Protein AF-A0A1I4F5J3-F1 (afdb_monomer_lite)

Organism: NCBI:txid414703

pLDDT: mean 77.35, std 15.07, range [47.09, 97.69]

Radius of gyration: 25.6 Å; chains: 1; bounding box: 55×47×54 Å

Structure (mmCIF, N/CA/C/O backbone):
data_AF-A0A1I4F5J3-F1
#
_entry.id   AF-A0A1I4F5J3-F1
#
loop_
_atom_site.group_PDB
_atom_site.id
_atom_site.type_symbol
_atom_site.label_atom_id
_atom_site.label_alt_id
_atom_site.label_comp_id
_atom_site.label_asym_id
_atom_site.label_entity_id
_atom_site.label_seq_id
_atom_site.pdbx_PDB_ins_code
_atom_site.Cartn_x
_atom_site.Cartn_y
_atom_site.Cartn_z
_atom_site.occupancy
_atom_site.B_iso_or_equiv
_atom_site.auth_seq_id
_atom_site.auth_comp_id
_atom_site.auth_asym_id
_atom_site.auth_atom_id
_atom_site.pdbx_PDB_model_num
ATOM 1 N N . MET A 1 1 ? 19.695 -21.573 -7.665 1.00 47.09 1 MET A N 1
ATOM 2 C CA . MET A 1 1 ? 18.519 -21.424 -8.546 1.00 47.09 1 MET A CA 1
ATOM 3 C C . MET A 1 1 ? 18.504 -19.971 -8.977 1.00 47.09 1 MET A C 1
ATOM 5 O O . M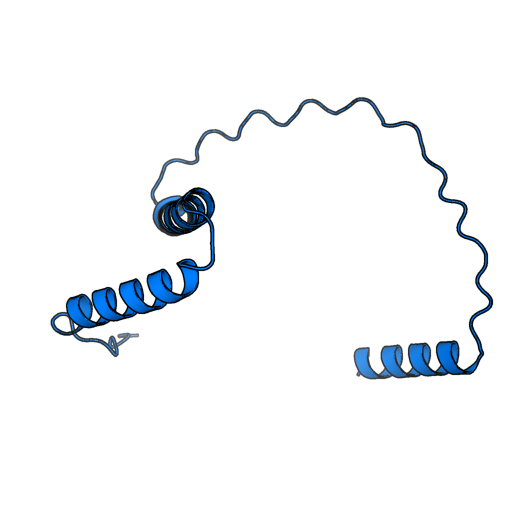ET A 1 1 ? 18.420 -19.122 -8.100 1.00 47.09 1 MET A O 1
ATOM 9 N N . ASN A 1 2 ? 18.729 -19.677 -10.257 1.00 57.09 2 ASN A N 1
ATOM 10 C CA . ASN A 1 2 ? 18.666 -18.301 -10.743 1.00 57.09 2 ASN A CA 1
ATOM 11 C C . ASN A 1 2 ? 17.184 -18.005 -10.991 1.00 57.09 2 ASN A C 1
ATOM 13 O O . ASN A 1 2 ? 16.585 -18.620 -11.868 1.00 57.09 2 ASN A O 1
ATOM 17 N N . VAL A 1 3 ? 16.565 -17.188 -10.140 1.00 68.88 3 VAL A N 1
ATOM 18 C CA . VAL A 1 3 ? 15.176 -16.769 -10.345 1.00 68.88 3 VAL A CA 1
ATOM 19 C C . VAL A 1 3 ? 15.242 -15.632 -11.349 1.00 68.88 3 VAL A C 1
ATOM 21 O O . VAL A 1 3 ? 15.550 -14.500 -10.985 1.00 68.88 3 VAL A O 1
ATOM 24 N N . GLU A 1 4 ? 15.054 -15.949 -12.625 1.00 76.25 4 GLU A N 1
ATOM 25 C CA . GLU A 1 4 ? 14.921 -14.915 -13.644 1.00 76.25 4 GLU A CA 1
ATOM 26 C C . GLU A 1 4 ? 13.669 -14.099 -13.315 1.00 76.25 4 GLU A C 1
ATOM 28 O O . GLU A 1 4 ? 12.566 -14.638 -13.188 1.00 76.25 4 GLU A O 1
ATOM 33 N N . SER A 1 5 ? 13.859 -12.801 -13.076 1.00 76.31 5 SER A N 1
ATOM 34 C CA . SER A 1 5 ? 12.750 -11.875 -12.890 1.00 76.31 5 SER A CA 1
ATOM 35 C C . SER A 1 5 ? 11.970 -11.795 -14.195 1.00 76.31 5 SER A C 1
ATOM 37 O O . SER A 1 5 ? 12.545 -11.548 -15.251 1.00 76.31 5 SER A O 1
ATOM 39 N N . TRP A 1 6 ? 10.653 -11.963 -14.113 1.00 84.44 6 TRP A N 1
ATOM 40 C CA . TRP A 1 6 ? 9.742 -11.837 -15.255 1.00 84.44 6 TRP A CA 1
ATOM 41 C C . TRP A 1 6 ? 9.501 -10.369 -15.646 1.00 84.44 6 TRP A C 1
ATOM 43 O O . TRP A 1 6 ? 8.724 -10.089 -16.550 1.00 84.44 6 TRP A O 1
ATOM 53 N N . ILE A 1 7 ? 10.134 -9.439 -14.928 1.00 88.44 7 ILE A N 1
ATOM 54 C CA . ILE A 1 7 ? 10.055 -7.994 -15.121 1.00 88.44 7 ILE A CA 1
ATOM 55 C C . ILE A 1 7 ? 11.481 -7.467 -15.254 1.00 88.44 7 ILE A C 1
ATOM 57 O O . ILE A 1 7 ? 12.325 -7.748 -14.391 1.00 88.44 7 ILE A O 1
ATOM 61 N N . THR A 1 8 ? 11.744 -6.699 -16.309 1.00 88.88 8 THR A N 1
ATOM 62 C CA . THR A 1 8 ? 13.035 -6.025 -16.494 1.00 88.88 8 THR A CA 1
ATOM 63 C C . THR A 1 8 ? 13.165 -4.789 -15.596 1.00 88.88 8 THR A C 1
ATOM 65 O O . THR A 1 8 ? 12.183 -4.232 -15.092 1.00 88.88 8 THR A O 1
ATOM 68 N N . VAL A 1 9 ? 14.399 -4.333 -15.373 1.00 90.69 9 VAL A N 1
ATOM 69 C CA . VAL A 1 9 ? 14.670 -3.141 -14.549 1.00 90.69 9 VAL A CA 1
ATOM 70 C C . VAL A 1 9 ? 14.058 -1.895 -15.194 1.00 90.69 9 VAL A C 1
ATOM 72 O O . VAL A 1 9 ? 13.542 -1.019 -14.504 1.00 90.69 9 VAL A O 1
ATOM 75 N N . GLU A 1 10 ? 14.051 -1.854 -16.521 1.00 93.00 10 GLU A N 1
ATOM 76 C CA . GLU A 1 10 ? 13.500 -0.789 -17.346 1.00 93.00 10 GLU A CA 1
ATOM 77 C C . GLU A 1 10 ? 11.964 -0.736 -17.276 1.00 93.00 10 GLU A C 1
ATOM 79 O O . GLU A 1 10 ? 11.387 0.351 -17.248 1.00 93.00 10 GLU A O 1
ATOM 84 N N . GLU A 1 11 ? 11.292 -1.889 -17.191 1.00 93.31 11 GLU A N 1
ATOM 85 C CA . GLU A 1 11 ? 9.827 -1.975 -17.058 1.00 93.31 11 GLU A CA 1
ATOM 86 C C . GLU A 1 11 ? 9.333 -1.684 -15.636 1.00 93.31 11 GLU A C 1
ATOM 88 O O . GLU A 1 11 ? 8.205 -1.221 -15.440 1.00 93.31 11 GLU A O 1
ATOM 93 N N . THR A 1 12 ? 10.181 -1.931 -14.636 1.00 92.69 12 THR A N 1
ATOM 94 C CA . THR A 1 12 ? 9.861 -1.768 -13.212 1.00 92.69 12 THR A CA 1
ATOM 95 C C . THR A 1 12 ? 9.195 -0.423 -12.868 1.00 92.69 12 THR A C 1
ATOM 97 O O . THR A 1 12 ? 8.140 -0.455 -12.228 1.00 92.69 12 THR A O 1
ATOM 100 N N . PRO A 1 13 ? 9.716 0.760 -13.263 1.00 94.38 13 PRO A N 1
ATOM 101 C CA . PRO A 1 13 ? 9.088 2.037 -12.910 1.00 94.38 13 PRO A CA 1
ATOM 102 C C . PRO A 1 13 ? 7.688 2.208 -13.513 1.00 94.38 13 PRO A C 1
ATOM 104 O O . PRO A 1 13 ? 6.785 2.699 -12.835 1.00 94.38 13 PRO A O 1
ATOM 107 N N . ALA A 1 14 ? 7.482 1.772 -14.759 1.00 94.62 14 ALA A N 1
ATOM 108 C CA . ALA A 1 14 ? 6.186 1.875 -15.425 1.00 94.62 14 ALA A CA 1
ATOM 109 C C . ALA A 1 14 ? 5.142 0.967 -14.758 1.00 94.62 14 ALA A C 1
ATOM 111 O O . ALA A 1 14 ? 4.021 1.395 -14.477 1.00 94.62 14 ALA A O 1
ATOM 112 N N . LEU A 1 1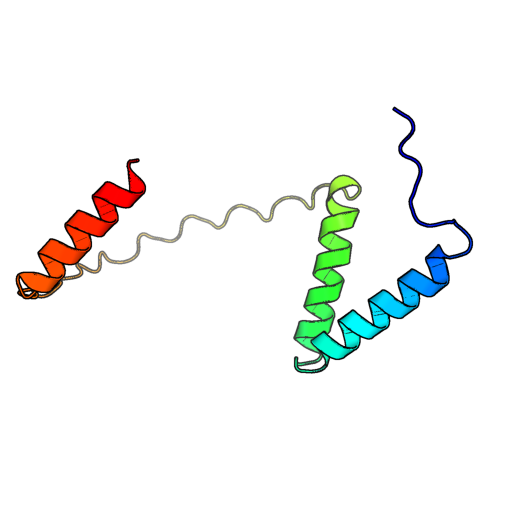5 ? 5.528 -0.269 -14.432 1.00 95.25 15 LEU A N 1
ATOM 113 C CA . LEU A 1 15 ? 4.660 -1.214 -13.732 1.00 95.25 15 LEU A CA 1
ATOM 114 C C . LEU A 1 15 ? 4.359 -0.767 -12.298 1.00 95.25 15 LEU A C 1
ATOM 116 O O . LEU A 1 15 ? 3.223 -0.904 -11.844 1.00 95.25 15 LEU A O 1
ATOM 120 N N . ALA A 1 16 ? 5.336 -0.187 -11.595 1.00 94.25 16 ALA A N 1
ATOM 121 C CA . ALA A 1 16 ? 5.131 0.364 -10.259 1.00 94.25 16 ALA A CA 1
ATOM 122 C C . ALA A 1 16 ? 4.109 1.512 -10.270 1.00 94.25 16 ALA A C 1
ATOM 124 O O . ALA A 1 16 ? 3.223 1.551 -9.413 1.00 94.25 16 ALA A O 1
ATOM 125 N N . GLN A 1 17 ? 4.188 2.404 -11.262 1.00 96.75 17 GLN A N 1
ATOM 126 C CA . GLN A 1 17 ? 3.221 3.487 -11.433 1.00 96.75 17 GLN A CA 1
ATOM 127 C C . GLN A 1 17 ? 1.816 2.948 -11.729 1.00 96.75 17 GLN A C 1
ATOM 129 O O . GLN A 1 17 ? 0.863 3.310 -11.039 1.00 96.75 17 GLN A O 1
ATOM 134 N N . ALA A 1 18 ? 1.689 2.022 -12.684 1.00 97.12 18 ALA A N 1
ATOM 135 C CA . ALA A 1 18 ? 0.405 1.408 -13.023 1.00 97.12 18 ALA A CA 1
ATOM 136 C C . ALA A 1 18 ? -0.224 0.681 -11.820 1.00 97.12 18 ALA A C 1
ATOM 138 O O . ALA A 1 18 ? -1.422 0.805 -11.553 1.00 97.12 18 ALA A O 1
ATOM 139 N N . ALA A 1 19 ? 0.589 -0.037 -11.040 1.00 95.62 19 ALA A N 1
ATOM 140 C CA . ALA A 1 19 ? 0.140 -0.688 -9.815 1.00 95.62 19 ALA A CA 1
ATOM 141 C C . ALA A 1 19 ? -0.329 0.335 -8.770 1.00 95.62 19 ALA A C 1
ATOM 143 O O . ALA A 1 19 ? -1.379 0.148 -8.150 1.00 95.62 19 ALA A O 1
ATOM 144 N N . ARG A 1 20 ? 0.414 1.435 -8.588 1.00 94.94 20 ARG A N 1
ATOM 145 C CA . ARG A 1 20 ? 0.046 2.506 -7.656 1.00 94.94 20 ARG A CA 1
ATOM 146 C C . ARG A 1 20 ? -1.304 3.118 -8.018 1.00 94.94 20 ARG A C 1
ATOM 148 O O . ARG A 1 20 ? -2.150 3.251 -7.138 1.00 94.94 20 ARG A O 1
ATOM 155 N N . GLU A 1 21 ? -1.522 3.436 -9.288 1.00 97.50 21 GLU A N 1
ATOM 156 C CA . GLU A 1 21 ? -2.780 4.004 -9.784 1.00 97.50 21 GLU A CA 1
ATOM 157 C C . GLU A 1 21 ? -3.963 3.053 -9.584 1.00 97.50 21 GLU A C 1
ATOM 159 O O . GLU A 1 21 ? -5.011 3.466 -9.085 1.00 97.50 21 GLU A O 1
ATOM 164 N N . ALA A 1 22 ? -3.789 1.764 -9.893 1.00 97.69 22 ALA A N 1
ATOM 165 C CA . ALA A 1 22 ? -4.823 0.755 -9.681 1.00 97.69 22 ALA A CA 1
ATOM 166 C C . ALA A 1 22 ? -5.213 0.626 -8.197 1.00 97.69 22 ALA A C 1
ATOM 168 O O . ALA A 1 22 ? -6.397 0.514 -7.859 1.00 97.69 22 ALA A O 1
ATOM 169 N N . ILE A 1 23 ? -4.225 0.681 -7.297 1.00 96.19 23 ILE A N 1
ATOM 170 C CA . ILE A 1 23 ? -4.462 0.651 -5.850 1.00 96.19 23 ILE A CA 1
ATOM 171 C C . ILE A 1 23 ? -5.181 1.928 -5.399 1.00 96.19 23 ILE A C 1
ATOM 173 O O . ILE A 1 23 ? -6.201 1.835 -4.716 1.00 96.19 23 ILE A O 1
ATOM 177 N N . GLU A 1 24 ? -4.710 3.111 -5.803 1.00 95.69 24 GLU A N 1
ATOM 178 C CA . GLU A 1 24 ? -5.336 4.397 -5.460 1.00 95.69 24 GLU A CA 1
ATOM 179 C C . GLU A 1 24 ? -6.792 4.472 -5.938 1.00 95.69 24 GLU A C 1
ATOM 181 O O . GLU A 1 24 ? -7.677 4.858 -5.171 1.00 95.69 24 GLU A O 1
ATOM 186 N N . ALA A 1 25 ? -7.082 4.007 -7.157 1.00 97.50 25 ALA A N 1
ATOM 187 C CA . ALA A 1 25 ? -8.444 3.938 -7.682 1.00 97.50 25 ALA A CA 1
ATOM 188 C C . ALA A 1 25 ? -9.358 3.069 -6.801 1.00 97.50 25 ALA A C 1
ATOM 190 O O . ALA A 1 25 ? -10.512 3.418 -6.543 1.00 97.50 25 ALA A O 1
ATOM 191 N N . ARG A 1 26 ? -8.843 1.948 -6.277 1.00 96.56 26 ARG A N 1
ATOM 192 C CA . ARG A 1 26 ? -9.603 1.079 -5.367 1.00 96.56 26 ARG A CA 1
ATOM 193 C C . ARG A 1 26 ? -9.764 1.682 -3.976 1.00 96.56 26 ARG A C 1
ATOM 195 O O . ARG A 1 26 ? -10.77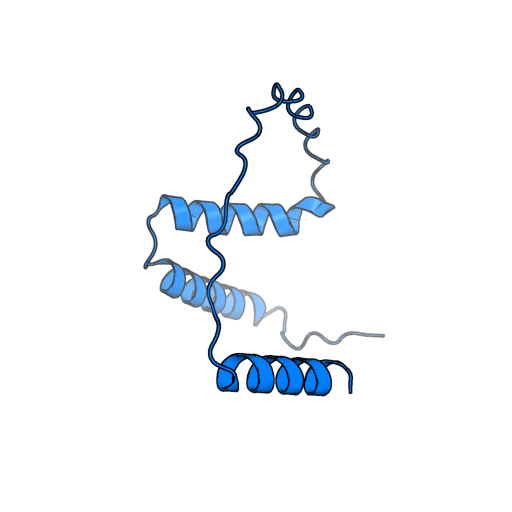7 1.429 -3.316 1.00 96.56 26 ARG A O 1
ATOM 202 N N . LEU A 1 27 ? -8.774 2.447 -3.531 1.00 96.12 27 LEU A N 1
ATOM 203 C CA . LEU A 1 27 ? -8.766 3.127 -2.244 1.00 96.12 27 LEU A CA 1
ATOM 204 C C . LEU A 1 27 ? -9.650 4.376 -2.228 1.00 96.12 27 LEU A C 1
ATOM 206 O O . LEU A 1 27 ? -10.129 4.740 -1.159 1.00 96.12 27 LEU A O 1
ATOM 210 N N . ALA A 1 28 ? -9.927 4.989 -3.382 1.00 95.31 28 ALA A N 1
ATOM 211 C CA . ALA A 1 28 ? -10.707 6.223 -3.507 1.00 95.31 28 ALA A CA 1
ATOM 212 C C . ALA A 1 28 ? -12.102 6.169 -2.851 1.00 95.31 28 ALA A C 1
ATOM 214 O O . ALA A 1 28 ? -12.631 7.201 -2.447 1.00 95.31 28 ALA A O 1
ATOM 215 N N . ARG A 1 29 ? -12.682 4.971 -2.687 1.00 96.12 29 ARG A N 1
ATOM 216 C CA . ARG A 1 29 ? -13.955 4.758 -1.970 1.00 96.12 29 ARG A CA 1
ATOM 217 C C . ARG A 1 29 ? -13.869 4.949 -0.450 1.00 96.12 29 ARG A C 1
ATOM 219 O O . ARG A 1 29 ? -14.902 4.962 0.211 1.00 96.12 29 ARG A O 1
ATOM 226 N N . PHE A 1 30 ? -12.664 5.027 0.109 1.00 96.12 30 PHE A N 1
ATOM 227 C CA . PHE A 1 30 ? -12.434 5.146 1.544 1.00 96.12 30 PHE A CA 1
ATOM 228 C C . PHE A 1 30 ? -12.069 6.583 1.952 1.00 96.12 30 PHE A C 1
ATOM 230 O O . PHE A 1 30 ? -11.458 7.326 1.174 1.00 96.12 30 PHE A O 1
ATOM 237 N N . PRO A 1 31 ? -12.376 6.977 3.203 1.00 96.69 31 PRO A N 1
ATOM 238 C CA . PRO A 1 31 ? -11.916 8.242 3.765 1.00 96.69 31 PRO A CA 1
ATOM 239 C C . PRO A 1 31 ? -10.392 8.381 3.695 1.00 96.69 31 PRO A C 1
ATOM 241 O O . PRO A 1 31 ? -9.671 7.388 3.796 1.00 96.69 31 PRO A O 1
ATOM 244 N N . VAL A 1 32 ? -9.900 9.621 3.595 1.00 93.69 32 VAL A N 1
ATOM 245 C CA . VAL A 1 32 ? -8.458 9.950 3.538 1.00 93.69 32 VAL A CA 1
ATOM 246 C C . VAL A 1 32 ? -7.674 9.217 4.634 1.00 93.69 32 VAL A C 1
ATOM 248 O O . VAL A 1 32 ? -6.741 8.486 4.328 1.00 93.69 32 VAL A O 1
ATOM 251 N N . ALA A 1 33 ? -8.149 9.276 5.882 1.00 94.25 33 ALA A N 1
ATOM 252 C CA . ALA A 1 33 ? -7.493 8.629 7.019 1.00 94.25 33 ALA A CA 1
ATOM 253 C C . ALA A 1 33 ? -7.311 7.105 6.859 1.00 94.25 33 ALA A C 1
ATOM 255 O O . ALA A 1 33 ? -6.315 6.548 7.311 1.00 94.25 33 ALA A O 1
ATOM 256 N N . GLN A 1 34 ? -8.254 6.414 6.207 1.00 94.44 34 GLN A N 1
ATOM 257 C CA . GLN A 1 34 ? -8.139 4.972 5.962 1.00 94.44 34 GLN A CA 1
ATOM 258 C C . GLN A 1 34 ? -7.176 4.663 4.811 1.00 94.44 34 GLN A C 1
ATOM 260 O O . GLN A 1 34 ? -6.472 3.654 4.862 1.00 94.44 34 GLN A O 1
ATOM 265 N N . ARG A 1 35 ? -7.105 5.534 3.796 1.00 95.19 35 ARG A N 1
ATOM 266 C CA . ARG A 1 35 ? -6.120 5.421 2.710 1.00 95.19 35 ARG A CA 1
ATOM 267 C C . ARG A 1 35 ? -4.697 5.605 3.233 1.00 95.19 35 ARG A C 1
ATOM 269 O O . ARG A 1 35 ? -3.821 4.802 2.918 1.00 95.19 35 ARG A O 1
ATOM 276 N N . ASP A 1 36 ? -4.492 6.593 4.099 1.00 93.94 36 ASP A N 1
ATOM 277 C CA . ASP A 1 36 ? -3.198 6.838 4.739 1.00 93.94 36 ASP A CA 1
ATOM 278 C C . ASP A 1 36 ? -2.797 5.672 5.648 1.00 93.94 36 ASP A C 1
ATOM 280 O O . ASP A 1 36 ? -1.662 5.194 5.591 1.00 93.94 36 ASP A O 1
ATOM 284 N N . ALA A 1 37 ? -3.744 5.148 6.436 1.00 94.94 37 ALA A N 1
ATOM 285 C CA . ALA A 1 37 ? -3.515 3.975 7.276 1.00 94.94 37 ALA A CA 1
ATOM 286 C C . ALA A 1 37 ? -3.126 2.735 6.454 1.00 94.94 37 ALA A C 1
ATOM 288 O O . ALA A 1 37 ? -2.227 1.990 6.853 1.00 94.94 37 ALA A O 1
ATOM 289 N N . PHE A 1 38 ? -3.754 2.524 5.291 1.00 95.06 38 PHE A N 1
ATOM 290 C CA . PHE A 1 38 ? -3.378 1.452 4.372 1.00 95.06 38 PHE A CA 1
ATOM 291 C C . PHE A 1 38 ? -1.918 1.590 3.922 1.00 95.06 38 PHE A C 1
ATOM 293 O O . PHE A 1 38 ? -1.140 0.647 4.079 1.00 95.06 38 PHE A O 1
ATOM 300 N N . TRP A 1 39 ? -1.501 2.763 3.442 1.00 93.31 39 TRP A N 1
ATOM 301 C CA . TRP A 1 39 ? -0.123 2.958 2.980 1.00 93.31 39 TRP A CA 1
ATOM 302 C C . TRP A 1 39 ? 0.905 2.859 4.105 1.00 93.31 39 TRP A C 1
ATOM 304 O O . TRP A 1 39 ? 1.945 2.221 3.929 1.00 93.31 39 TRP A O 1
ATOM 314 N N . ALA A 1 40 ? 0.587 3.395 5.284 1.00 91.81 40 ALA A N 1
ATOM 315 C CA . ALA A 1 40 ? 1.409 3.227 6.475 1.00 91.81 40 ALA A CA 1
ATOM 316 C C . ALA A 1 40 ? 1.581 1.744 6.843 1.00 91.81 40 ALA A C 1
ATOM 318 O O . ALA A 1 40 ? 2.670 1.331 7.245 1.00 91.81 40 ALA A O 1
ATOM 319 N N . SER A 1 41 ? 0.538 0.923 6.668 1.00 91.94 41 SER A N 1
ATOM 320 C CA . SER A 1 41 ? 0.612 -0.517 6.925 1.00 91.94 41 SER A CA 1
ATOM 321 C C . SER A 1 41 ? 1.547 -1.245 5.957 1.00 91.94 41 SER A C 1
ATOM 323 O O . SER A 1 41 ? 2.305 -2.101 6.406 1.00 91.94 41 SER A O 1
ATOM 325 N N . ILE A 1 42 ? 1.567 -0.870 4.671 1.00 91.12 42 ILE A N 1
ATOM 326 C CA . ILE A 1 42 ? 2.476 -1.459 3.675 1.00 91.12 42 ILE A CA 1
ATOM 327 C C . ILE A 1 42 ? 3.926 -1.124 4.016 1.00 91.12 42 ILE A C 1
ATOM 329 O O . ILE A 1 42 ? 4.755 -2.028 4.117 1.00 91.12 42 ILE A O 1
ATOM 333 N N . VAL A 1 43 ? 4.218 0.159 4.259 1.00 88.25 43 VAL A N 1
ATOM 334 C CA . VAL A 1 43 ? 5.561 0.610 4.658 1.00 88.25 43 VAL A CA 1
ATOM 335 C C . VAL A 1 43 ? 6.001 -0.112 5.924 1.00 88.25 43 VAL A C 1
ATOM 337 O O . VAL A 1 43 ? 7.114 -0.628 5.991 1.00 88.25 43 VAL A O 1
ATOM 340 N N . LYS A 1 44 ? 5.108 -0.207 6.916 1.00 84.19 44 LYS A N 1
ATOM 341 C CA . LYS A 1 44 ? 5.377 -0.945 8.145 1.00 84.19 44 LYS A CA 1
ATOM 342 C C . LYS A 1 44 ? 5.680 -2.408 7.848 1.00 84.19 44 LYS A C 1
ATOM 344 O O . LYS A 1 44 ? 6.727 -2.870 8.271 1.00 84.19 44 LYS A O 1
ATOM 349 N N . ALA A 1 45 ? 4.814 -3.137 7.151 1.00 85.31 45 ALA A N 1
ATOM 350 C CA . ALA A 1 45 ? 4.959 -4.576 6.938 1.00 85.31 45 ALA A CA 1
ATOM 351 C C . ALA A 1 45 ? 6.257 -4.934 6.200 1.00 85.31 45 ALA A C 1
ATOM 353 O O . ALA A 1 45 ? 6.982 -5.820 6.648 1.00 85.31 45 ALA A O 1
ATOM 354 N N . TYR A 1 46 ? 6.588 -4.204 5.132 1.00 83.56 46 TYR A N 1
ATOM 355 C CA . TYR A 1 46 ? 7.797 -4.464 4.347 1.00 83.56 46 TYR A CA 1
ATOM 356 C C . TYR A 1 46 ? 9.085 -4.019 5.047 1.00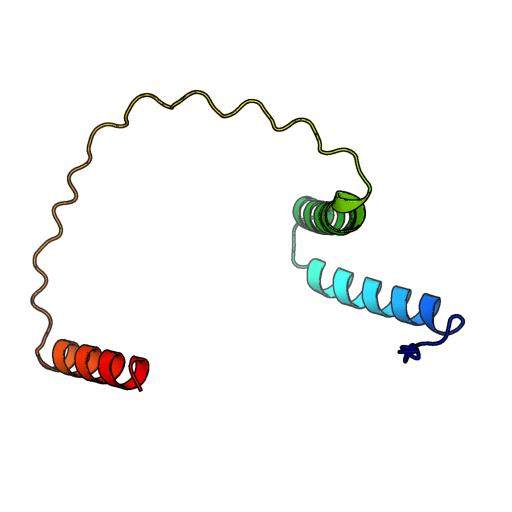 83.56 46 TYR A C 1
ATOM 358 O O . TYR A 1 46 ? 10.098 -4.703 4.931 1.00 83.56 46 TYR A O 1
ATOM 366 N N . ASN A 1 47 ? 9.051 -2.931 5.824 1.00 82.19 47 ASN A N 1
ATOM 367 C CA . ASN A 1 47 ? 10.227 -2.465 6.565 1.00 82.19 47 ASN A CA 1
ATOM 368 C C . ASN A 1 47 ? 10.347 -3.083 7.966 1.00 82.19 47 ASN A C 1
ATOM 370 O O . ASN A 1 47 ? 11.378 -2.919 8.601 1.00 82.19 47 ASN A O 1
ATOM 374 N N . THR A 1 48 ? 9.338 -3.803 8.471 1.00 76.94 48 THR A N 1
ATOM 375 C CA . THR A 1 48 ? 9.373 -4.488 9.782 1.00 76.94 48 THR A CA 1
ATOM 376 C C . THR A 1 48 ? 10.599 -5.389 9.971 1.00 76.94 48 THR A C 1
ATOM 378 O O . THR A 1 48 ? 11.184 -5.307 11.044 1.00 76.94 48 THR A O 1
ATOM 381 N N . PRO A 1 49 ? 11.032 -6.218 8.997 1.00 75.56 49 PRO A N 1
ATOM 382 C CA . PRO A 1 49 ? 12.245 -7.023 9.168 1.00 75.56 49 PRO A CA 1
ATOM 383 C C . PRO A 1 49 ? 13.545 -6.201 9.206 1.00 75.56 49 PRO A C 1
ATOM 385 O O . PRO A 1 49 ? 14.570 -6.732 9.623 1.00 75.56 49 PRO A O 1
ATOM 388 N N . TYR A 1 50 ? 13.513 -4.932 8.784 1.00 76.44 50 TYR A N 1
ATOM 389 C CA . TYR A 1 50 ? 14.678 -4.038 8.729 1.00 76.44 50 TYR A CA 1
ATOM 390 C C . TYR A 1 50 ? 14.659 -2.930 9.792 1.00 76.44 50 TYR A C 1
ATOM 392 O O . TYR A 1 50 ? 15.695 -2.340 10.081 1.00 76.44 50 TYR A O 1
ATOM 400 N N . ASN A 1 51 ? 13.498 -2.639 10.374 1.00 70.88 51 ASN A N 1
ATOM 401 C CA . ASN A 1 51 ? 13.357 -1.729 11.499 1.00 70.88 51 ASN A CA 1
ATOM 402 C C . ASN A 1 51 ? 13.634 -2.483 12.800 1.00 70.88 51 ASN A C 1
ATOM 404 O O . ASN A 1 51 ? 13.134 -3.593 12.990 1.00 70.88 51 ASN A O 1
ATOM 408 N N . ASP A 1 52 ? 14.357 -1.850 13.727 1.00 68.88 52 ASP A N 1
ATOM 409 C CA . ASP A 1 52 ? 14.452 -2.357 15.094 1.00 68.88 52 ASP A CA 1
ATOM 410 C C . ASP A 1 52 ? 13.044 -2.631 15.636 1.00 68.88 52 ASP A C 1
ATOM 412 O O . ASP A 1 52 ? 12.133 -1.814 15.423 1.00 68.88 52 ASP A O 1
ATOM 416 N N . PRO A 1 53 ? 12.825 -3.762 16.336 1.00 67.75 53 PRO A N 1
ATOM 417 C CA . PRO A 1 53 ? 11.529 -4.045 16.914 1.00 67.75 53 PRO A CA 1
ATOM 418 C C . PRO A 1 53 ? 11.170 -2.876 17.823 1.00 67.75 53 PRO A C 1
ATOM 420 O O . PRO A 1 53 ? 11.821 -2.647 18.846 1.00 67.75 53 PRO A O 1
ATOM 423 N N . VAL A 1 54 ? 10.130 -2.125 17.441 1.00 65.88 54 VAL A N 1
ATOM 424 C CA . VAL A 1 54 ? 9.546 -1.102 18.306 1.00 65.88 54 VAL A CA 1
ATOM 425 C C . VAL A 1 54 ? 9.300 -1.803 19.629 1.00 65.88 54 VAL A C 1
ATOM 427 O O . VAL A 1 54 ? 8.563 -2.795 19.654 1.00 65.88 54 VAL A O 1
ATOM 430 N N . LYS A 1 55 ? 9.991 -1.357 20.692 1.00 61.41 55 LYS A N 1
ATOM 431 C CA . LYS A 1 55 ? 9.873 -1.936 22.034 1.00 61.41 55 LYS A CA 1
ATOM 432 C C . LYS A 1 55 ? 8.393 -2.190 22.266 1.00 61.41 55 LYS A C 1
ATOM 434 O O . LYS A 1 55 ? 7.610 -1.240 22.194 1.00 61.41 55 LYS A O 1
ATOM 439 N N . LYS A 1 56 ? 8.017 -3.468 22.425 1.00 61.06 56 LYS A N 1
ATOM 440 C CA . LYS A 1 56 ? 6.617 -3.861 22.609 1.00 61.06 56 LYS A CA 1
ATOM 441 C C . LYS A 1 56 ? 6.013 -2.884 23.620 1.00 61.06 56 LYS A C 1
ATOM 443 O O . LYS A 1 56 ? 6.628 -2.712 24.679 1.00 61.06 56 LYS A O 1
ATOM 448 N N . PRO A 1 57 ? 4.875 -2.229 23.314 1.00 61.34 57 PRO A N 1
ATOM 449 C CA . PRO A 1 57 ? 4.154 -1.499 24.340 1.00 61.34 57 PRO A CA 1
ATOM 450 C C . PRO A 1 57 ? 4.028 -2.444 25.531 1.00 61.34 57 PRO A C 1
ATOM 452 O O . PRO A 1 57 ? 3.738 -3.630 25.328 1.00 61.34 57 PRO A O 1
ATOM 455 N N . ALA A 1 58 ? 4.353 -1.956 26.731 1.00 64.38 58 ALA A N 1
ATOM 456 C CA . ALA A 1 58 ? 4.249 -2.757 27.942 1.00 64.38 58 ALA A CA 1
ATOM 457 C C . ALA A 1 58 ? 2.908 -3.495 27.911 1.00 64.38 58 ALA A C 1
ATOM 459 O O . ALA A 1 58 ? 1.887 -2.876 27.594 1.00 64.38 58 ALA A O 1
ATOM 460 N N . ALA A 1 59 ? 2.939 -4.813 28.141 1.00 68.81 59 ALA A N 1
ATOM 461 C CA . ALA A 1 59 ? 1.737 -5.632 28.109 1.00 68.81 59 ALA A CA 1
ATOM 462 C C . ALA A 1 59 ? 0.639 -4.910 28.906 1.00 68.81 59 ALA A C 1
ATOM 464 O O . ALA A 1 59 ? 0.934 -4.431 30.010 1.00 68.81 59 ALA A O 1
ATOM 465 N N . PRO A 1 60 ? -0.578 -4.754 28.348 1.00 67.69 60 PRO A N 1
ATOM 466 C CA . PRO A 1 60 ? -1.655 -4.109 29.078 1.00 67.69 60 PRO A CA 1
ATOM 467 C C . PRO A 1 60 ? -1.774 -4.808 30.430 1.00 67.69 60 PRO A C 1
ATOM 469 O O . PRO A 1 60 ? -1.762 -6.042 30.494 1.00 67.69 60 PRO A O 1
ATOM 472 N N . LYS A 1 61 ? -1.802 -4.020 31.514 1.00 72.06 61 LYS A N 1
ATOM 473 C CA . LYS A 1 61 ? -2.035 -4.560 32.857 1.00 72.06 61 LYS A CA 1
ATOM 474 C C . LYS A 1 61 ? -3.268 -5.466 32.783 1.00 72.06 61 LYS A C 1
ATOM 476 O O . LYS A 1 61 ? -4.218 -5.074 32.100 1.00 72.06 61 LYS A O 1
ATOM 481 N N . PRO A 1 62 ? -3.262 -6.640 33.441 1.00 69.44 62 PRO A N 1
ATOM 482 C CA . PRO A 1 62 ? -4.440 -7.490 33.497 1.00 69.44 62 PRO A CA 1
ATOM 483 C C . PRO A 1 62 ? -5.645 -6.629 33.871 1.00 69.44 62 PRO A C 1
ATOM 485 O O . PRO A 1 62 ? -5.627 -5.971 34.912 1.00 69.44 62 PRO A O 1
ATOM 488 N N . ALA A 1 63 ? -6.634 -6.561 32.980 1.00 69.94 63 ALA A N 1
ATOM 489 C CA . ALA A 1 63 ? -7.905 -5.955 33.326 1.00 69.94 63 ALA A CA 1
ATOM 490 C C . ALA A 1 63 ? -8.475 -6.754 34.501 1.00 69.94 63 ALA A C 1
ATOM 492 O O . ALA A 1 63 ? -8.383 -7.987 34.510 1.00 69.94 63 ALA A O 1
ATOM 493 N N . GLU A 1 64 ? -9.021 -6.054 35.495 1.00 73.88 64 GLU A N 1
ATOM 494 C CA . GLU A 1 64 ? -9.814 -6.692 36.542 1.00 73.88 64 GLU A CA 1
ATOM 495 C C . GLU A 1 64 ? -10.828 -7.651 35.903 1.00 73.88 64 GLU A C 1
ATOM 497 O O . GLU A 1 64 ? -11.363 -7.347 34.829 1.00 73.88 64 GLU A O 1
ATOM 502 N N . PRO A 1 65 ? -11.062 -8.827 36.511 1.00 66.94 65 PRO A N 1
ATOM 503 C CA . PRO A 1 65 ? -11.967 -9.808 35.943 1.00 66.94 65 PRO A CA 1
ATOM 504 C C . PRO A 1 65 ? -13.334 -9.158 35.733 1.00 66.94 65 PRO A C 1
ATOM 506 O O . PRO A 1 65 ? -13.980 -8.715 36.682 1.00 66.94 65 PRO A O 1
ATOM 509 N N . ALA A 1 66 ? -13.760 -9.095 34.470 1.00 67.31 66 ALA A N 1
ATOM 510 C CA . ALA A 1 66 ? -15.103 -8.666 34.121 1.00 67.31 66 ALA A CA 1
ATOM 511 C C . ALA A 1 66 ? -16.124 -9.546 34.867 1.00 67.31 66 ALA A C 1
ATOM 513 O O . ALA A 1 66 ? -15.868 -10.743 35.064 1.00 67.31 66 ALA A O 1
ATOM 514 N N . PRO A 1 67 ? -17.278 -8.993 35.283 1.00 71.19 67 PRO A N 1
ATOM 515 C CA . PRO A 1 67 ? -18.334 -9.798 35.877 1.00 71.19 67 PRO A CA 1
ATOM 516 C C . PRO A 1 67 ? -18.693 -10.942 34.924 1.00 71.19 67 PRO A C 1
ATOM 518 O O . PRO A 1 67 ? -18.854 -10.732 33.720 1.00 71.19 67 PRO A O 1
ATOM 521 N N . LYS A 1 68 ? -18.787 -12.164 35.460 1.00 65.38 68 LYS A N 1
ATOM 522 C CA . LYS A 1 68 ? -19.238 -13.333 34.700 1.00 65.38 68 LYS A CA 1
ATOM 523 C C . LYS A 1 68 ? -20.664 -13.064 34.223 1.00 65.38 68 LYS A C 1
ATOM 525 O O . LYS A 1 68 ? -21.595 -13.088 35.021 1.00 65.38 68 LYS A O 1
ATOM 530 N N . VAL A 1 69 ? -20.821 -12.785 32.933 1.00 66.94 69 VAL A N 1
ATOM 531 C CA . VAL A 1 69 ? -22.130 -12.759 32.279 1.00 66.94 69 VAL A CA 1
ATOM 532 C C . VAL A 1 69 ? -22.450 -14.195 31.893 1.00 66.94 69 VAL A C 1
ATOM 534 O O . VAL A 1 69 ? -21.825 -14.760 30.996 1.00 66.94 69 VAL A O 1
ATOM 537 N N . GLU A 1 70 ? -23.382 -14.805 32.616 1.00 64.69 70 GLU A N 1
ATOM 538 C CA . GLU A 1 70 ? -23.896 -16.131 32.295 1.00 64.69 70 GLU A CA 1
ATOM 539 C C . GLU A 1 70 ? -24.869 -15.995 31.118 1.00 64.69 70 GLU A C 1
ATOM 541 O O . GLU A 1 70 ? -25.961 -15.440 31.238 1.00 64.69 70 GLU A O 1
ATOM 546 N N . LEU A 1 71 ? -24.423 -16.425 29.938 1.00 52.50 71 LEU A N 1
ATOM 547 C CA . LEU A 1 71 ? -25.245 -16.473 28.733 1.00 52.50 71 LEU A CA 1
ATOM 548 C C . LEU A 1 71 ? -26.191 -17.670 28.843 1.00 52.50 71 LEU A C 1
ATOM 550 O O . LEU A 1 71 ? -25.836 -18.788 28.477 1.00 52.50 71 LEU A O 1
ATOM 554 N N . VAL A 1 72 ? -27.402 -17.427 29.341 1.00 64.44 72 VAL A N 1
ATOM 555 C CA . VAL A 1 72 ? -28.503 -18.390 29.237 1.00 64.44 72 VAL A CA 1
ATOM 556 C C . VAL A 1 72 ? -28.998 -18.358 27.793 1.00 64.44 72 VAL A C 1
ATOM 558 O O . VAL A 1 72 ? -29.779 -17.484 27.412 1.00 64.44 72 VAL A O 1
ATOM 561 N N . LEU A 1 73 ? -28.494 -19.273 26.962 1.00 56.97 73 LEU A N 1
ATOM 562 C CA . LEU A 1 73 ? -29.075 -19.497 25.643 1.00 56.97 73 LEU A CA 1
ATOM 563 C C . LEU A 1 73 ? -30.413 -20.231 25.808 1.00 56.97 73 LEU A C 1
ATOM 565 O O . LEU A 1 73 ? -30.453 -21.243 26.509 1.00 56.97 73 LEU A O 1
ATOM 569 N N . PRO A 1 74 ? -31.498 -19.765 25.167 1.00 59.44 74 PRO A N 1
ATOM 570 C CA . PRO A 1 74 ? -32.712 -20.558 25.082 1.00 59.44 74 PRO A CA 1
ATOM 571 C C . PRO A 1 74 ? -32.422 -21.835 24.289 1.00 59.44 74 PRO A C 1
ATOM 573 O O . PRO A 1 74 ? -31.720 -21.803 23.275 1.00 59.44 74 PRO A O 1
ATOM 576 N N . GLU A 1 75 ? -32.968 -22.955 24.751 1.00 62.34 75 GLU A N 1
ATOM 577 C CA . GLU A 1 75 ? -32.943 -24.210 24.009 1.00 62.34 75 GLU A CA 1
ATOM 578 C C . GLU A 1 75 ? -33.821 -24.037 22.764 1.00 62.34 75 GLU A C 1
ATOM 580 O O . GLU A 1 75 ? -35.046 -23.949 22.842 1.00 62.34 75 GLU A O 1
ATOM 585 N N . ILE A 1 76 ? -33.181 -23.863 21.608 1.00 61.00 76 ILE A N 1
ATOM 586 C CA . ILE A 1 76 ? -33.872 -23.759 20.326 1.00 61.00 76 ILE A CA 1
ATOM 587 C C . ILE A 1 76 ? -34.066 -25.188 19.822 1.00 61.00 76 ILE A C 1
ATOM 589 O O . ILE A 1 76 ? -33.095 -25.836 19.429 1.00 61.00 76 ILE A O 1
ATOM 593 N N . GLU A 1 77 ? -35.311 -25.669 19.806 1.00 63.25 77 GLU A N 1
ATOM 594 C CA . GLU A 1 77 ? -35.652 -26.913 19.114 1.00 63.25 77 GLU A CA 1
ATOM 595 C C . GLU A 1 77 ? -35.418 -26.728 17.611 1.00 63.25 77 GLU A C 1
ATOM 597 O O . GLU A 1 77 ? -36.184 -26.081 16.893 1.00 63.25 77 GLU A O 1
ATOM 602 N N . LEU A 1 78 ? -34.300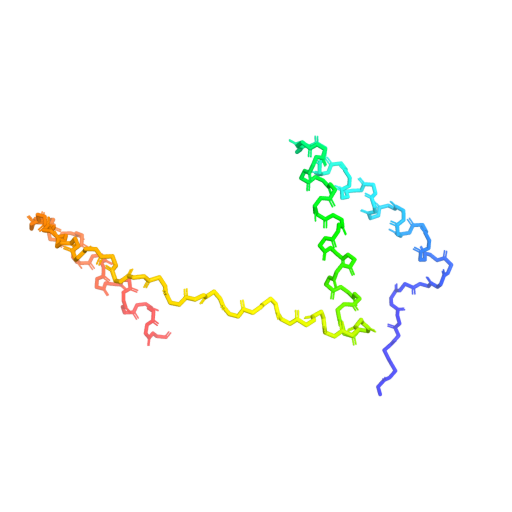 -27.266 17.131 1.00 61.44 78 LEU A N 1
ATOM 603 C CA . LEU A 1 78 ? -33.974 -27.271 15.715 1.00 61.44 78 LEU A CA 1
ATOM 604 C C . LEU A 1 78 ? -34.804 -28.357 15.014 1.00 61.44 78 LEU A C 1
ATOM 606 O O . LEU A 1 78 ? -34.811 -29.506 15.461 1.00 61.44 78 LEU A O 1
ATOM 610 N N . PRO A 1 79 ? -35.471 -28.047 13.888 1.00 65.00 79 PRO A N 1
ATOM 611 C CA . PRO A 1 79 ? -36.208 -29.052 13.135 1.00 65.00 79 PRO A CA 1
ATOM 612 C C . PRO A 1 79 ? -35.256 -30.152 12.651 1.00 65.00 79 PRO A C 1
ATOM 614 O O . PRO A 1 79 ? -34.138 -29.866 12.222 1.00 65.00 79 PRO A O 1
ATOM 617 N N . ALA A 1 80 ? -35.708 -31.411 12.659 1.00 67.25 80 ALA A N 1
ATOM 618 C CA . ALA A 1 80 ? -34.883 -32.587 12.346 1.00 67.25 80 ALA A CA 1
ATOM 619 C C . ALA A 1 80 ? -34.105 -32.483 11.014 1.00 67.25 80 ALA A C 1
ATOM 621 O O . ALA A 1 80 ? -32.994 -32.999 10.894 1.00 67.25 80 ALA A O 1
ATOM 622 N N . ALA A 1 81 ? -34.642 -31.752 10.031 1.00 61.59 81 ALA A N 1
ATOM 623 C CA . ALA A 1 81 ? -33.971 -31.474 8.760 1.00 61.59 81 ALA A CA 1
ATOM 624 C C . ALA A 1 81 ? -32.671 -30.651 8.912 1.00 61.59 81 ALA A C 1
ATOM 626 O O . ALA A 1 81 ? -31.703 -30.872 8.180 1.00 61.59 81 ALA A O 1
ATOM 627 N N . ALA A 1 82 ? -32.619 -29.727 9.876 1.00 66.62 82 ALA A N 1
ATOM 628 C CA . ALA A 1 82 ? -31.422 -28.945 10.181 1.00 66.62 82 ALA A CA 1
ATOM 629 C C . ALA A 1 82 ? -30.328 -29.814 10.828 1.00 66.62 82 ALA A C 1
ATOM 631 O O . ALA A 1 82 ? -29.151 -29.662 10.504 1.00 66.62 82 ALA A O 1
ATOM 632 N N . ILE A 1 83 ? -30.719 -30.777 11.669 1.00 69.62 83 ILE A N 1
ATOM 633 C CA . ILE A 1 83 ? -29.795 -31.721 12.319 1.00 69.62 83 ILE A CA 1
ATOM 634 C C . ILE A 1 83 ? -29.178 -32.671 11.280 1.00 69.62 83 ILE A C 1
ATOM 636 O O . ILE A 1 83 ? -27.963 -32.862 11.260 1.00 69.62 83 ILE A O 1
ATOM 640 N N . ALA A 1 84 ? -29.992 -33.195 10.356 1.00 66.69 84 ALA A N 1
ATOM 641 C CA . ALA A 1 84 ? -29.521 -34.057 9.269 1.00 66.69 84 ALA A CA 1
ATOM 642 C C . ALA A 1 84 ? -28.539 -33.335 8.324 1.00 66.69 84 ALA A C 1
ATOM 644 O O . ALA A 1 84 ? -27.539 -33.910 7.897 1.00 66.69 84 ALA A O 1
ATOM 645 N N . SER A 1 85 ? -28.788 -32.052 8.044 1.00 62.91 85 SER A N 1
ATOM 646 C CA . SER A 1 85 ? -27.921 -31.241 7.179 1.00 62.91 85 SER A CA 1
ATOM 647 C C . SER A 1 85 ? -26.565 -30.944 7.832 1.00 62.91 85 SER A C 1
ATOM 649 O O . SER A 1 85 ? -25.535 -30.954 7.159 1.00 62.91 85 SER A O 1
ATOM 651 N N . ALA A 1 86 ? -26.546 -30.723 9.150 1.00 65.56 86 ALA A N 1
ATOM 652 C CA . ALA A 1 86 ? -25.313 -30.527 9.910 1.00 65.56 86 ALA A CA 1
ATOM 653 C C . ALA A 1 86 ? -24.461 -31.807 9.987 1.00 65.56 86 ALA A C 1
ATOM 655 O O . ALA A 1 86 ? -23.238 -31.728 9.872 1.00 65.56 86 ALA A O 1
ATOM 656 N N . ALA A 1 87 ? -25.093 -32.978 10.124 1.00 65.75 87 ALA A N 1
ATOM 657 C CA . ALA A 1 87 ? -24.397 -34.266 10.122 1.00 65.75 87 ALA A CA 1
ATOM 658 C C . ALA A 1 87 ? -23.723 -34.552 8.768 1.00 65.75 87 ALA A C 1
ATOM 660 O O . ALA A 1 87 ? -22.535 -34.866 8.732 1.00 65.75 87 ALA A O 1
ATOM 661 N N . LEU A 1 88 ? -24.434 -34.330 7.656 1.00 63.84 88 LEU A N 1
ATOM 662 C CA . LEU A 1 88 ? -23.874 -34.504 6.310 1.00 63.84 88 LEU A CA 1
ATOM 663 C C . LEU A 1 88 ? -22.691 -33.553 6.049 1.00 63.84 88 LEU A C 1
ATOM 665 O O . LEU A 1 88 ? -21.681 -33.939 5.464 1.00 63.84 88 LEU A O 1
ATOM 669 N N . ALA A 1 89 ? -22.790 -32.305 6.516 1.00 62.72 89 ALA A N 1
ATOM 670 C CA . ALA A 1 89 ? -21.709 -31.329 6.394 1.00 62.72 89 ALA A CA 1
ATOM 671 C C . ALA A 1 89 ? -20.468 -31.703 7.227 1.00 62.72 89 ALA A C 1
ATOM 673 O O . ALA A 1 89 ? -19.347 -31.363 6.841 1.00 62.72 89 ALA A O 1
ATOM 674 N N . ALA A 1 90 ? -20.649 -32.400 8.353 1.00 62.28 90 ALA A N 1
ATOM 675 C CA . ALA A 1 90 ? -19.549 -32.896 9.173 1.00 62.28 90 ALA A CA 1
ATOM 676 C C . ALA A 1 90 ? -18.827 -34.081 8.509 1.00 62.28 90 ALA A C 1
ATOM 678 O O . ALA A 1 90 ? -17.598 -34.115 8.523 1.00 62.28 90 ALA A O 1
ATOM 679 N N . GLU A 1 91 ? -19.562 -34.996 7.870 1.00 57.50 91 GLU A N 1
ATOM 680 C CA . GLU A 1 91 ? -18.979 -36.139 7.152 1.00 57.50 91 GLU A CA 1
ATOM 681 C C . GLU A 1 91 ? -18.164 -35.705 5.925 1.00 57.50 91 GLU A C 1
ATOM 683 O O . GLU A 1 91 ? -17.048 -36.181 5.737 1.00 57.50 91 GLU A O 1
ATOM 688 N N . ILE A 1 92 ? -18.648 -34.728 5.145 1.00 59.94 92 ILE A N 1
ATOM 689 C CA . ILE A 1 92 ? -17.907 -34.172 3.992 1.00 59.94 92 ILE A CA 1
ATOM 690 C C . ILE A 1 92 ? -16.571 -33.547 4.420 1.00 59.94 92 ILE A C 1
ATOM 692 O O . ILE A 1 92 ? -15.617 -33.521 3.650 1.00 59.94 92 ILE A O 1
ATOM 696 N N . ARG A 1 93 ? -16.486 -33.032 5.649 1.00 57.12 93 ARG A N 1
ATOM 697 C CA . ARG A 1 93 ? -15.285 -32.361 6.162 1.00 57.12 93 ARG A CA 1
ATOM 698 C C . ARG A 1 93 ? -14.252 -33.325 6.753 1.00 57.12 93 ARG A C 1
ATOM 700 O O . ARG A 1 93 ? -13.135 -32.897 7.029 1.00 57.12 93 ARG A O 1
ATOM 707 N N . ALA A 1 94 ? -14.635 -34.579 6.979 1.00 53.28 94 ALA A N 1
ATOM 708 C CA . ALA A 1 94 ? -13.782 -35.625 7.535 1.00 53.28 94 ALA A CA 1
ATOM 709 C C . ALA A 1 94 ? -13.203 -36.578 6.467 1.00 53.28 94 ALA A C 1
ATOM 711 O O . ALA A 1 94 ? -12.442 -37.476 6.831 1.00 53.28 94 ALA A O 1
ATOM 712 N N . ALA A 1 95 ? -13.561 -36.390 5.190 1.00 49.50 95 ALA A N 1
ATOM 713 C CA . ALA A 1 95 ? -13.106 -37.181 4.043 1.00 49.50 95 ALA A CA 1
ATOM 714 C C . ALA A 1 95 ? -11.938 -36.528 3.287 1.00 49.50 95 ALA A C 1
ATOM 716 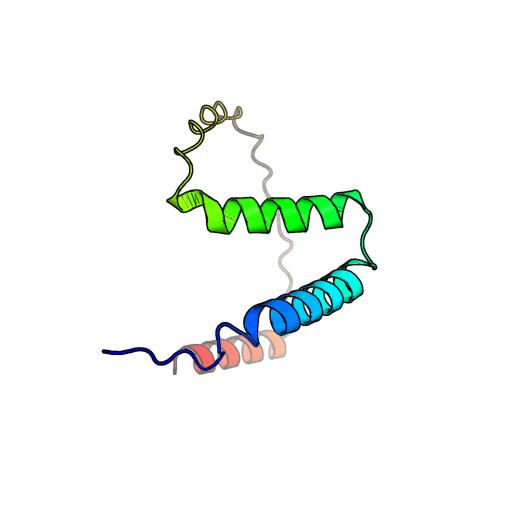O O . ALA A 1 95 ? -11.886 -35.277 3.225 1.00 49.50 95 ALA A O 1
#

Foldseek 3Di:
DPPPDPADPVCVVVVVVVVVVVVVVVCVVDDPVVVVVVVVVVCCVVCVVVDDPPPPDPDPDPDDDDPDDPPPDPDDPDPVVVVVVVVVVVVVVVD

Secondary structure (DSSP, 8-state):
-----SS-TTTHHHHHHHHHHHHHHHHTTS-HHHHHHHHHHHHHHHHTTTS-------PPPPPPPPP------------HHHHHHHHHHHHHT--

Sequence (95 aa):
MNVESWITVEETPALAQAAREAIEARLARFPVAQRDAFWASIVKAYNTPYNDPVKKPAAPKPAEPAPKVELVLPEIELPAAAIASAALAAEIRAA